Protein AF-A0A0F0CLV4-F1 (afdb_monomer)

Mean predicted aligned error: 12.07 Å

Secondary structure (DSSP, 8-state):
--------------HHHHHHHHHHHHHHHHHHHHHHHHHHH--HHHHHHHHHHHHHHHHHHHHHHHHHHTT--TT----------

InterPro domains:
  IPR018638 Domain of unknown function DUF2061, membrane [PF09834] (20-70)

pLDDT: mean 79.19, std 15.59, range [43.19, 95.5]

Solvent-accessible surface area (backbone atoms only — not comparable to full-atom values): 5229 Å² total; per-residue (Å²): 141,81,86,80,78,78,77,70,78,81,72,77,72,54,72,66,58,57,50,52,52,54,50,53,52,50,52,52,54,40,51,52,45,23,49,56,38,25,74,72,68,72,37,64,69,59,13,52,54,50,26,54,51,52,53,54,50,49,51,53,51,50,54,51,48,53,56,52,49,72,72,51,75,79,86,68,76,82,76,73,82,82,78,85,125

Sequence (85 aa):
MIFLGLKGKIEMEHPKRSFFKALSWRVVGLIITIITIYLYSKKIKDALAVGLISDLIKFGIYYFHERAWNKVDFGREKKEPEYNI

Radius of gyration: 21.59 Å; Cα contacts (8 Å, |Δi|>4): 24; chains: 1; bounding box: 52×39×56 Å

Structure (mmCIF, N/CA/C/O backbone):
data_AF-A0A0F0CLV4-F1
#
_entry.id   AF-A0A0F0CLV4-F1
#
loop_
_atom_site.group_PDB
_atom_site.id
_atom_site.type_symbol
_atom_site.label_atom_id
_atom_site.label_alt_id
_atom_site.label_comp_id
_atom_site.label_asym_id
_atom_site.label_entity_id
_atom_site.label_seq_id
_atom_site.pdbx_PDB_ins_code
_atom_site.Cartn_x
_atom_site.Cartn_y
_atom_site.Cartn_z
_atom_site.occupancy
_atom_site.B_iso_or_equiv
_atom_site.auth_seq_id
_atom_site.auth_comp_id
_atom_site.auth_asym_id
_atom_site.auth_atom_id
_atom_site.pdbx_PDB_model_num
ATOM 1 N N . MET A 1 1 ? 8.814 24.004 -42.165 1.00 47.00 1 MET A N 1
ATOM 2 C CA . MET A 1 1 ? 9.865 24.544 -41.273 1.00 47.00 1 MET A CA 1
ATOM 3 C C . MET A 1 1 ? 9.121 25.337 -40.205 1.00 47.00 1 MET A C 1
ATOM 5 O O . MET A 1 1 ? 8.543 26.353 -40.537 1.00 47.00 1 MET A O 1
ATOM 9 N N . ILE A 1 2 ? 8.854 24.816 -39.010 1.00 43.84 2 ILE A N 1
ATOM 10 C CA . ILE A 1 2 ? 9.793 24.756 -37.884 1.00 43.84 2 ILE A CA 1
ATOM 11 C C . ILE A 1 2 ? 9.265 23.707 -36.890 1.00 43.84 2 ILE A C 1
ATOM 13 O O . ILE A 1 2 ? 8.167 23.834 -36.357 1.00 43.84 2 ILE A O 1
ATOM 17 N N . PHE A 1 3 ? 10.060 22.662 -36.668 1.00 49.91 3 PHE A N 1
ATOM 18 C CA . PHE A 1 3 ? 9.894 21.693 -35.590 1.00 49.91 3 PHE A CA 1
ATOM 19 C C . PHE A 1 3 ? 10.456 22.365 -34.328 1.00 49.91 3 PHE A C 1
ATOM 21 O O . PHE A 1 3 ? 11.671 22.504 -34.183 1.00 49.91 3 PHE A O 1
ATOM 28 N N . LEU A 1 4 ? 9.588 22.884 -33.459 1.00 57.03 4 LEU A N 1
ATOM 29 C CA . LEU A 1 4 ? 9.996 23.437 -32.167 1.00 57.03 4 LEU A CA 1
ATOM 30 C C . LEU A 1 4 ? 10.424 22.271 -31.275 1.00 57.03 4 LEU A C 1
ATOM 32 O O . LEU A 1 4 ? 9.599 21.527 -30.748 1.00 57.03 4 LEU A O 1
ATOM 36 N N . GLY A 1 5 ? 11.740 22.096 -31.164 1.00 52.91 5 GLY A N 1
ATOM 37 C CA . GLY A 1 5 ? 12.372 21.140 -30.274 1.00 52.91 5 GLY A CA 1
ATOM 38 C C . GLY A 1 5 ? 12.001 21.427 -28.825 1.00 52.91 5 GLY A C 1
ATOM 39 O O . GLY A 1 5 ? 12.638 22.239 -28.155 1.00 52.91 5 GLY A O 1
ATOM 40 N N . LEU A 1 6 ? 11.006 20.702 -28.317 1.00 56.56 6 LEU A N 1
ATOM 41 C CA . LEU A 1 6 ? 10.886 20.442 -26.891 1.00 56.56 6 LEU A CA 1
ATOM 42 C C . LEU A 1 6 ? 12.062 19.546 -26.504 1.00 56.56 6 LEU A C 1
ATOM 44 O O . LEU A 1 6 ? 11.981 18.320 -26.511 1.00 56.56 6 LEU A O 1
ATOM 48 N N . LYS A 1 7 ? 13.189 20.187 -26.188 1.00 47.56 7 LYS A N 1
ATOM 49 C CA . LYS A 1 7 ? 14.300 19.592 -25.450 1.00 47.56 7 LYS A CA 1
ATOM 50 C C . LYS A 1 7 ? 13.765 19.269 -24.055 1.00 47.56 7 LYS A C 1
ATOM 52 O O . LYS A 1 7 ? 13.923 20.056 -23.124 1.00 47.56 7 LYS A O 1
ATOM 57 N N . GLY A 1 8 ? 13.038 18.158 -23.944 1.00 50.12 8 GLY A N 1
ATOM 58 C CA . GLY A 1 8 ? 12.578 17.626 -22.674 1.00 50.12 8 GLY A CA 1
ATOM 59 C C . GLY A 1 8 ? 13.797 17.478 -21.779 1.00 50.12 8 GLY A C 1
ATOM 60 O O . GLY A 1 8 ? 14.699 16.696 -22.079 1.00 50.12 8 GLY A O 1
ATOM 61 N N . LYS A 1 9 ? 13.870 18.283 -20.717 1.00 43.19 9 LYS A N 1
ATOM 62 C CA . LYS A 1 9 ? 14.798 18.016 -19.626 1.00 43.19 9 LYS A CA 1
ATOM 63 C C . LYS A 1 9 ? 14.469 16.608 -19.151 1.00 43.19 9 LYS A C 1
ATOM 65 O O . LYS A 1 9 ? 13.403 16.392 -18.582 1.00 43.19 9 LYS A O 1
ATOM 70 N N . ILE A 1 10 ? 15.365 15.659 -19.396 1.00 54.88 10 ILE A N 1
ATOM 71 C CA . ILE A 1 10 ? 15.357 14.404 -18.656 1.00 54.88 10 ILE A CA 1
ATOM 72 C C . ILE A 1 10 ? 15.811 14.795 -17.250 1.00 54.88 10 ILE A C 1
ATOM 74 O O . ILE A 1 10 ? 16.998 14.781 -16.932 1.00 54.88 10 ILE A O 1
ATOM 78 N N . GLU A 1 11 ? 14.875 15.292 -16.441 1.00 53.84 11 GLU A N 1
ATOM 79 C CA . GLU A 1 11 ? 15.102 15.457 -15.015 1.00 53.84 11 GLU A CA 1
ATOM 80 C C . GLU A 1 11 ? 15.275 14.049 -14.462 1.00 53.84 11 GLU A C 1
ATOM 82 O O . GLU A 1 11 ? 14.314 13.300 -14.304 1.00 53.84 11 GLU A O 1
ATOM 87 N N . MET A 1 12 ? 16.528 13.655 -14.242 1.00 50.28 12 MET A N 1
ATOM 88 C CA . MET A 1 12 ? 16.829 12.433 -13.517 1.00 50.28 12 MET A CA 1
ATOM 89 C C . MET A 1 12 ? 16.317 12.623 -12.091 1.00 50.28 12 MET A C 1
ATOM 91 O O . MET A 1 12 ? 16.986 13.225 -11.248 1.00 50.28 12 MET A O 1
ATOM 95 N N . GLU A 1 13 ? 15.088 12.174 -11.834 1.00 54.16 13 GLU A N 1
ATOM 96 C CA . GLU A 1 13 ? 14.538 12.150 -10.489 1.00 54.16 13 GLU A CA 1
ATOM 97 C C . GLU A 1 13 ? 15.495 11.338 -9.613 1.00 54.16 13 GLU A C 1
ATOM 99 O O . GLU A 1 13 ? 15.762 10.163 -9.863 1.00 54.16 13 GLU A O 1
ATOM 104 N N . HIS A 1 14 ? 16.060 11.976 -8.587 1.00 58.12 14 HIS A N 1
ATOM 105 C CA . HIS A 1 14 ? 16.942 11.284 -7.657 1.00 58.12 14 HIS A CA 1
ATOM 106 C C . HIS A 1 14 ? 16.169 10.080 -7.073 1.00 58.12 14 HIS A C 1
ATOM 108 O O . HIS A 1 14 ? 15.073 10.304 -6.555 1.00 58.12 14 HIS A O 1
ATOM 114 N N . PRO A 1 15 ? 16.712 8.841 -7.060 1.00 64.88 15 PRO A N 1
ATOM 115 C CA . PRO A 1 15 ? 15.982 7.617 -6.676 1.00 64.88 15 PRO A CA 1
ATOM 116 C C . PRO A 1 15 ? 15.224 7.709 -5.342 1.00 64.88 15 PRO A C 1
ATOM 118 O O . PRO A 1 15 ? 14.183 7.089 -5.135 1.00 64.88 15 PRO A O 1
ATOM 121 N N . LYS A 1 16 ? 15.733 8.551 -4.436 1.00 65.94 16 LYS A N 1
ATOM 122 C CA . LYS A 1 16 ? 15.130 8.879 -3.143 1.00 65.94 16 LYS A CA 1
ATOM 123 C C . LYS A 1 16 ? 13.759 9.556 -3.298 1.00 65.94 16 LYS A C 1
ATOM 125 O O . LYS A 1 16 ? 12.832 9.186 -2.592 1.00 65.94 16 LYS A O 1
ATOM 130 N N . ARG A 1 17 ? 13.595 10.507 -4.227 1.00 70.44 17 ARG A N 1
ATOM 131 C CA . ARG A 1 17 ? 12.326 11.224 -4.464 1.00 70.44 17 ARG A CA 1
ATOM 132 C C . ARG A 1 17 ? 11.241 10.294 -5.001 1.00 70.44 17 ARG A C 1
ATOM 134 O O . ARG A 1 17 ? 10.123 10.322 -4.490 1.00 70.44 17 ARG A O 1
ATOM 141 N N . SER A 1 18 ? 11.575 9.433 -5.960 1.00 73.94 18 SER A N 1
ATOM 142 C CA . SER A 1 18 ? 10.618 8.475 -6.523 1.00 73.94 18 SER A CA 1
ATOM 143 C C . SER A 1 18 ? 10.199 7.418 -5.488 1.00 73.94 18 SER A C 1
ATOM 145 O O . SER A 1 18 ? 9.024 7.060 -5.433 1.00 73.94 18 SER A O 1
ATOM 147 N N . PHE A 1 19 ? 11.100 7.010 -4.583 1.00 76.94 19 PHE A N 1
ATOM 148 C CA . PHE A 1 19 ? 10.753 6.164 -3.434 1.00 76.94 19 PHE A CA 1
ATOM 149 C C . PHE A 1 19 ? 9.763 6.847 -2.478 1.00 76.94 19 PHE A C 1
ATOM 151 O O . PHE A 1 19 ? 8.737 6.259 -2.141 1.00 76.94 19 PHE A O 1
ATOM 158 N N . PHE A 1 20 ? 10.015 8.100 -2.078 1.00 81.94 20 PHE A N 1
ATOM 159 C CA . PHE A 1 20 ? 9.087 8.836 -1.207 1.00 81.94 20 PHE A CA 1
ATOM 160 C C . PHE A 1 20 ? 7.722 9.052 -1.860 1.00 81.94 20 PHE A C 1
ATOM 162 O O . PHE A 1 20 ? 6.699 8.937 -1.189 1.00 81.94 20 PHE A O 1
ATOM 169 N N . LYS A 1 21 ? 7.687 9.316 -3.170 1.00 77.94 21 LYS A N 1
ATOM 170 C CA . LYS A 1 21 ? 6.439 9.440 -3.931 1.00 77.94 21 LYS A CA 1
ATOM 171 C C . LYS A 1 21 ? 5.657 8.123 -3.940 1.00 77.94 21 LYS A C 1
ATOM 173 O O . LYS A 1 21 ? 4.459 8.125 -3.667 1.00 77.94 21 LYS A O 1
ATOM 178 N N . ALA A 1 22 ? 6.336 7.001 -4.186 1.00 79.69 22 ALA A N 1
ATOM 179 C CA . ALA A 1 22 ? 5.727 5.674 -4.146 1.00 79.69 22 ALA A CA 1
ATOM 180 C C . ALA A 1 22 ? 5.204 5.327 -2.743 1.00 79.69 22 ALA A C 1
ATOM 182 O O . ALA A 1 22 ? 4.077 4.855 -2.605 1.00 79.69 22 ALA A O 1
ATOM 183 N N . LEU A 1 23 ? 5.981 5.620 -1.697 1.00 84.94 23 LEU A N 1
ATOM 184 C CA . LEU A 1 23 ? 5.574 5.402 -0.311 1.00 84.94 23 LEU A CA 1
ATOM 185 C C . LEU A 1 23 ? 4.371 6.274 0.071 1.00 84.94 23 LEU A C 1
ATOM 187 O O . LEU A 1 23 ? 3.423 5.783 0.676 1.00 84.94 23 LEU A O 1
ATOM 191 N N . SER A 1 24 ? 4.369 7.546 -0.333 1.00 86.25 24 SER A N 1
ATOM 192 C CA . SER A 1 24 ? 3.250 8.463 -0.099 1.00 86.25 24 SER A CA 1
ATOM 193 C C . SER A 1 24 ? 1.961 7.938 -0.734 1.00 86.25 24 SER A C 1
ATOM 195 O O . SER A 1 24 ? 0.924 7.881 -0.073 1.00 86.25 24 SER A O 1
ATOM 197 N N . TRP A 1 25 ? 2.038 7.439 -1.971 1.00 86.06 25 TRP A N 1
ATOM 198 C CA . TRP A 1 25 ? 0.890 6.832 -2.643 1.00 86.06 25 TRP A CA 1
ATOM 199 C C . TRP A 1 25 ? 0.369 5.577 -1.926 1.00 86.06 25 TRP A C 1
ATOM 201 O O . TRP A 1 25 ? -0.843 5.383 -1.810 1.00 86.06 25 TRP A O 1
ATOM 211 N N . ARG A 1 26 ? 1.267 4.748 -1.378 1.00 86.06 26 ARG A N 1
ATOM 212 C CA . ARG A 1 26 ? 0.892 3.555 -0.599 1.00 86.06 26 ARG A CA 1
ATOM 213 C C . ARG A 1 26 ? 0.154 3.905 0.687 1.00 86.06 26 ARG A C 1
ATOM 215 O O . ARG A 1 26 ? -0.879 3.306 0.973 1.00 86.06 26 ARG A O 1
ATOM 222 N N . VAL A 1 27 ? 0.628 4.914 1.416 1.00 88.94 27 VAL A N 1
ATOM 223 C CA . VAL A 1 27 ? -0.027 5.384 2.645 1.00 88.94 27 VAL A CA 1
ATOM 224 C C . VAL A 1 27 ? -1.437 5.896 2.347 1.00 88.94 27 VAL A C 1
ATOM 226 O O . VAL A 1 27 ? -2.379 5.528 3.045 1.00 88.94 27 VAL A O 1
ATOM 229 N N . VAL A 1 28 ? -1.611 6.672 1.273 1.00 92.75 28 VAL A N 1
ATOM 230 C CA . VAL A 1 28 ? -2.933 7.164 0.855 1.00 92.75 28 VAL A CA 1
ATOM 231 C C . VAL A 1 28 ? -3.883 6.005 0.533 1.00 92.75 28 VAL A C 1
ATOM 233 O O . VAL A 1 28 ? -5.003 5.974 1.041 1.00 92.75 28 VAL A O 1
ATOM 236 N N . GLY A 1 29 ? -3.439 5.015 -0.248 1.00 89.62 29 GLY A N 1
ATOM 237 C CA . GLY A 1 29 ? -4.261 3.847 -0.589 1.00 89.62 29 GLY A CA 1
ATOM 238 C C . GLY A 1 29 ? -4.669 3.007 0.629 1.00 89.62 29 GLY A C 1
ATOM 239 O O . GLY A 1 29 ? -5.815 2.551 0.722 1.00 89.62 29 GLY A O 1
ATOM 240 N N . LEU A 1 30 ? -3.761 2.842 1.591 1.00 92.75 30 LEU A N 1
ATOM 241 C CA . LEU A 1 30 ? -4.029 2.141 2.846 1.00 92.75 30 LEU A CA 1
ATOM 242 C C . LEU A 1 30 ? -5.055 2.898 3.701 1.00 92.75 30 LEU A C 1
ATOM 244 O O . LEU A 1 30 ? -6.008 2.287 4.186 1.00 92.75 30 LEU A O 1
ATOM 248 N N . ILE A 1 31 ? -4.922 4.224 3.820 1.00 94.31 31 ILE A N 1
ATOM 249 C CA . ILE A 1 31 ? -5.877 5.074 4.548 1.00 94.31 31 ILE A CA 1
ATOM 250 C C . ILE A 1 31 ? -7.271 4.979 3.926 1.00 94.31 31 ILE A C 1
ATOM 252 O O . ILE A 1 31 ? -8.237 4.741 4.647 1.00 94.31 31 ILE A O 1
ATOM 256 N N . ILE A 1 32 ? -7.381 5.105 2.599 1.00 94.12 32 ILE A N 1
ATOM 257 C CA . ILE A 1 32 ? -8.667 4.996 1.895 1.00 94.12 32 ILE A CA 1
ATOM 258 C C . ILE A 1 32 ? -9.323 3.647 2.199 1.00 94.12 32 ILE A C 1
ATOM 260 O O . ILE A 1 32 ? -10.491 3.604 2.570 1.00 94.12 32 ILE A O 1
ATOM 264 N N . THR A 1 33 ? -8.561 2.554 2.124 1.00 93.69 33 THR A N 1
ATOM 265 C CA . THR A 1 33 ? -9.081 1.202 2.378 1.00 93.69 33 THR A CA 1
ATOM 266 C C . THR A 1 33 ? -9.589 1.050 3.814 1.00 93.69 33 THR A C 1
ATOM 268 O O . THR A 1 33 ? -10.697 0.556 4.028 1.00 93.69 33 THR A O 1
ATOM 271 N N . ILE A 1 34 ? -8.815 1.514 4.802 1.00 94.12 34 ILE A N 1
ATOM 272 C CA . ILE A 1 34 ? -9.221 1.491 6.214 1.00 94.12 34 ILE A CA 1
ATOM 273 C C . ILE A 1 34 ? -10.494 2.313 6.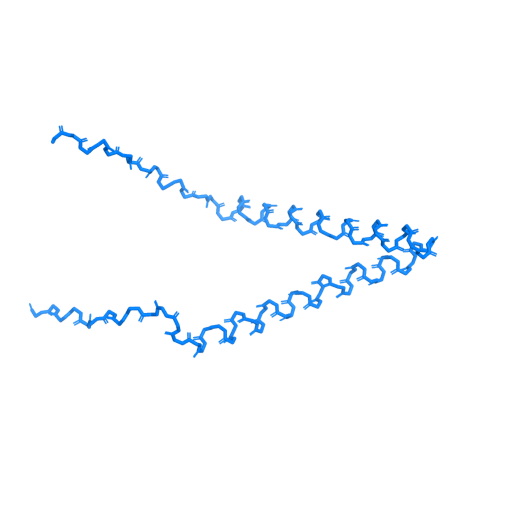412 1.00 94.12 34 ILE A C 1
ATOM 275 O O . ILE A 1 34 ? -11.424 1.837 7.058 1.00 94.12 34 ILE A O 1
ATOM 279 N N . ILE A 1 35 ? -10.571 3.517 5.840 1.00 95.50 35 ILE A N 1
ATOM 280 C CA . ILE A 1 35 ? -11.757 4.373 5.948 1.00 95.50 35 ILE A CA 1
ATOM 281 C C . ILE A 1 35 ? -12.971 3.676 5.329 1.00 95.50 35 ILE A C 1
ATOM 283 O O . ILE A 1 35 ? -14.005 3.583 5.984 1.00 95.50 35 ILE A O 1
ATOM 287 N N . THR A 1 36 ? -12.857 3.133 4.114 1.00 95.31 36 THR A N 1
ATOM 288 C CA . THR A 1 36 ? -13.956 2.428 3.438 1.00 95.31 36 THR A CA 1
ATOM 289 C C . THR A 1 36 ? -14.484 1.265 4.277 1.00 95.31 36 THR A C 1
ATOM 291 O O . THR A 1 36 ? -15.694 1.140 4.469 1.00 95.31 36 THR A O 1
ATOM 294 N N . ILE A 1 37 ? -13.595 0.440 4.833 1.00 94.44 37 ILE A N 1
ATOM 295 C CA . ILE A 1 37 ? -14.003 -0.715 5.643 1.00 94.44 37 ILE A CA 1
ATOM 296 C C . ILE A 1 37 ? -14.557 -0.277 6.991 1.00 94.44 37 ILE A C 1
ATOM 298 O O . ILE A 1 37 ? -15.540 -0.845 7.462 1.00 94.44 37 ILE A O 1
ATOM 302 N N . TYR A 1 38 ? -13.975 0.749 7.605 1.00 94.12 38 TYR A N 1
ATOM 303 C CA . TYR A 1 38 ? -14.489 1.297 8.850 1.00 94.12 38 TYR A CA 1
ATOM 304 C C . TYR A 1 38 ? -15.890 1.889 8.670 1.00 94.12 38 TYR A C 1
ATOM 306 O O . TYR A 1 38 ? -16.757 1.675 9.515 1.00 94.12 38 TYR A O 1
ATOM 314 N N . LEU A 1 39 ? -16.153 2.584 7.561 1.00 95.44 39 LEU A N 1
ATOM 315 C CA . LEU A 1 39 ? -17.480 3.118 7.262 1.00 95.44 39 LEU A CA 1
ATOM 316 C C . LEU A 1 39 ? -18.535 2.011 7.156 1.00 95.44 39 LEU A C 1
ATOM 318 O O . LEU A 1 39 ? -19.655 2.219 7.624 1.00 95.44 39 LEU A O 1
ATOM 322 N N . TYR A 1 40 ? -18.160 0.850 6.612 1.00 94.19 40 TYR A N 1
ATOM 323 C CA . TYR A 1 40 ? -19.035 -0.311 6.453 1.00 94.19 40 TYR A CA 1
ATOM 324 C C . TYR A 1 40 ? -19.194 -1.138 7.741 1.00 94.19 40 TYR A C 1
ATOM 326 O O . TYR A 1 40 ? -20.308 -1.361 8.203 1.00 94.19 40 TYR A O 1
ATOM 334 N N . SER A 1 41 ? -18.088 -1.577 8.350 1.00 92.50 41 SER A N 1
ATOM 335 C CA . SER A 1 41 ? -18.090 -2.489 9.507 1.00 92.50 41 SER A CA 1
ATOM 336 C C . SER A 1 41 ? -18.284 -1.763 10.848 1.00 92.50 41 SER A C 1
ATOM 338 O O . SER A 1 41 ? -18.668 -2.376 11.842 1.00 92.50 41 SER A O 1
ATOM 340 N N . LYS A 1 42 ? -17.979 -0.456 10.918 1.00 93.06 42 LYS A N 1
ATOM 341 C CA . LYS A 1 42 ? -17.878 0.348 12.159 1.00 93.06 42 LYS A CA 1
ATOM 342 C C . LYS A 1 42 ? -16.880 -0.194 13.193 1.00 93.06 42 LYS A C 1
ATOM 344 O O . LYS A 1 42 ? -16.772 0.340 14.294 1.00 93.06 42 LYS A O 1
ATOM 349 N N . LYS A 1 43 ? -16.102 -1.222 12.842 1.00 93.12 43 LYS A N 1
ATOM 350 C CA . LYS A 1 43 ? -15.069 -1.836 13.680 1.00 93.12 43 LYS A CA 1
ATOM 351 C C . LYS A 1 43 ? -13.688 -1.482 13.151 1.00 93.12 43 LYS A C 1
ATOM 353 O O . LYS A 1 43 ? -13.302 -1.881 12.055 1.00 93.12 43 LYS A O 1
ATOM 358 N N . ILE A 1 44 ? -12.911 -0.770 13.965 1.00 93.12 44 ILE A N 1
ATOM 359 C CA . ILE A 1 44 ? -11.555 -0.344 13.588 1.00 93.12 44 ILE A CA 1
ATOM 360 C C . ILE A 1 44 ? -10.577 -1.521 13.452 1.00 93.12 44 ILE A C 1
ATOM 362 O O . ILE A 1 44 ? -9.683 -1.482 12.612 1.00 93.12 44 ILE A O 1
ATOM 366 N N . LYS A 1 45 ? -10.774 -2.589 14.240 1.00 92.88 45 LYS A N 1
ATOM 367 C CA . LYS A 1 45 ? -9.931 -3.795 14.199 1.00 92.88 45 LYS A CA 1
ATOM 368 C C . LYS A 1 45 ? -9.989 -4.473 12.828 1.00 92.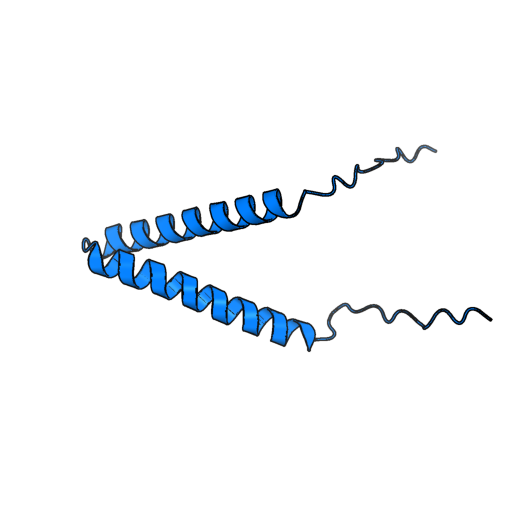88 45 LYS A C 1
ATOM 370 O O . LYS A 1 45 ? -8.945 -4.767 12.256 1.00 92.88 45 LYS A O 1
ATOM 375 N N . ASP A 1 46 ? -11.193 -4.639 12.285 1.00 91.50 46 ASP A N 1
ATOM 376 C CA . ASP A 1 46 ? -11.403 -5.262 10.974 1.00 91.50 46 ASP A CA 1
ATOM 377 C C . ASP A 1 46 ? -10.825 -4.386 9.857 1.00 91.50 46 ASP A C 1
ATOM 379 O O . ASP A 1 46 ? -10.140 -4.879 8.964 1.00 91.50 46 ASP A O 1
ATOM 383 N N . ALA A 1 47 ? -11.043 -3.070 9.938 1.00 92.69 47 ALA A N 1
ATOM 384 C CA . ALA A 1 47 ? -10.527 -2.118 8.963 1.00 92.69 47 ALA A CA 1
ATOM 385 C C . ALA A 1 47 ? -8.994 -2.133 8.877 1.00 92.69 47 ALA A C 1
ATOM 387 O O . ALA A 1 47 ? -8.441 -2.181 7.779 1.00 92.69 47 ALA A O 1
ATOM 388 N N . LEU A 1 48 ? -8.311 -2.150 10.025 1.00 92.44 48 LEU A N 1
ATOM 389 C CA . LEU A 1 48 ? -6.851 -2.242 10.090 1.00 92.44 48 LEU A CA 1
ATOM 390 C C . LEU A 1 48 ? -6.333 -3.584 9.566 1.00 92.44 48 LEU A C 1
ATOM 392 O O . LEU A 1 48 ? -5.401 -3.602 8.762 1.00 92.44 48 LEU A O 1
ATOM 396 N N . ALA A 1 49 ? -6.945 -4.693 9.991 1.00 93.56 49 ALA A N 1
ATOM 397 C CA . ALA A 1 49 ? -6.540 -6.028 9.565 1.00 93.56 49 ALA A 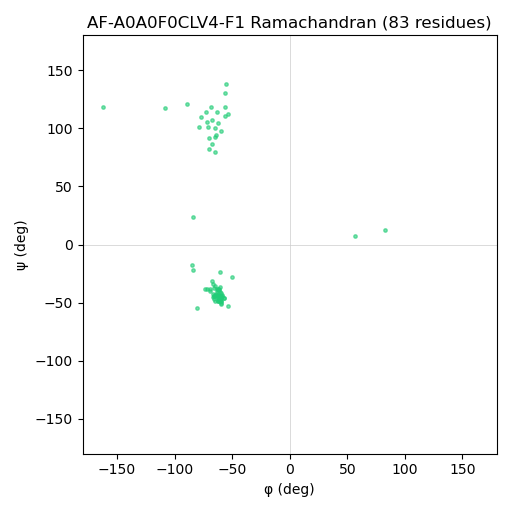CA 1
ATOM 398 C C . ALA A 1 49 ? -6.650 -6.179 8.042 1.00 93.56 49 ALA A C 1
ATOM 400 O O . ALA A 1 49 ? -5.684 -6.560 7.382 1.00 93.56 49 ALA A O 1
ATOM 401 N N . VAL A 1 50 ? -7.798 -5.811 7.468 1.00 93.31 50 VAL A N 1
ATOM 402 C CA . VAL A 1 50 ? -8.008 -5.921 6.022 1.00 93.31 50 VAL A CA 1
ATOM 403 C C . VAL A 1 50 ? -7.154 -4.912 5.258 1.00 93.31 50 VAL A C 1
ATOM 405 O O . VAL A 1 50 ? -6.582 -5.274 4.233 1.00 93.31 50 VAL A O 1
ATOM 408 N N . GLY A 1 51 ? -7.006 -3.679 5.752 1.00 92.38 51 GLY A N 1
ATOM 409 C CA . GLY A 1 51 ? -6.142 -2.671 5.138 1.00 92.38 51 GLY A CA 1
ATOM 410 C C . GLY A 1 51 ? -4.714 -3.184 4.939 1.00 92.38 51 GLY A C 1
ATOM 411 O O . GLY A 1 51 ? -4.221 -3.193 3.809 1.00 92.38 51 GLY A O 1
ATOM 412 N N . LEU A 1 52 ? -4.097 -3.702 6.006 1.00 90.75 52 LEU A N 1
ATOM 413 C CA . LEU A 1 52 ? -2.734 -4.247 5.983 1.00 90.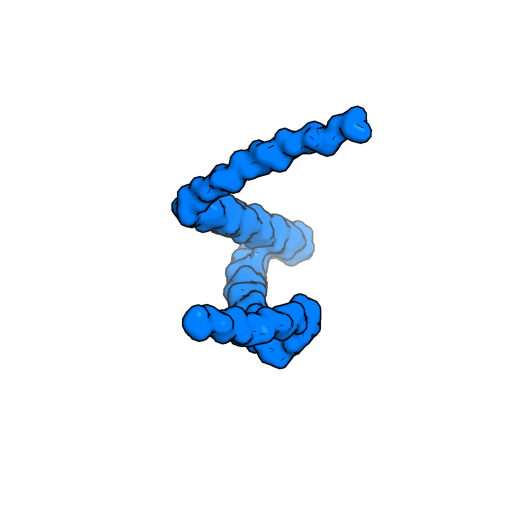75 52 LEU A CA 1
ATOM 414 C C . LEU A 1 52 ? -2.611 -5.497 5.104 1.00 90.75 52 LEU A C 1
ATOM 416 O O . LEU A 1 52 ? -1.725 -5.565 4.251 1.00 90.75 52 LEU A O 1
ATOM 420 N N . ILE A 1 53 ? -3.515 -6.469 5.269 1.00 94.50 53 ILE A N 1
ATOM 421 C CA . ILE A 1 53 ? -3.510 -7.702 4.467 1.00 94.50 53 ILE A CA 1
ATOM 422 C C . ILE A 1 53 ? -3.665 -7.371 2.979 1.00 94.50 53 ILE A C 1
ATOM 424 O O . ILE A 1 53 ? -2.962 -7.932 2.141 1.00 94.50 53 ILE A O 1
ATOM 428 N N . SER A 1 54 ? -4.541 -6.424 2.636 1.00 90.94 54 SER A N 1
ATOM 429 C CA . SER A 1 54 ? -4.772 -6.039 1.245 1.00 90.94 54 SER A CA 1
ATOM 430 C C . SER A 1 54 ? -3.541 -5.409 0.594 1.00 90.94 54 SER A C 1
ATOM 432 O O . SER A 1 54 ? -3.318 -5.624 -0.597 1.00 90.94 54 SER A O 1
ATOM 434 N N . ASP A 1 55 ? -2.743 -4.637 1.339 1.00 90.19 55 ASP A N 1
ATOM 435 C CA . ASP A 1 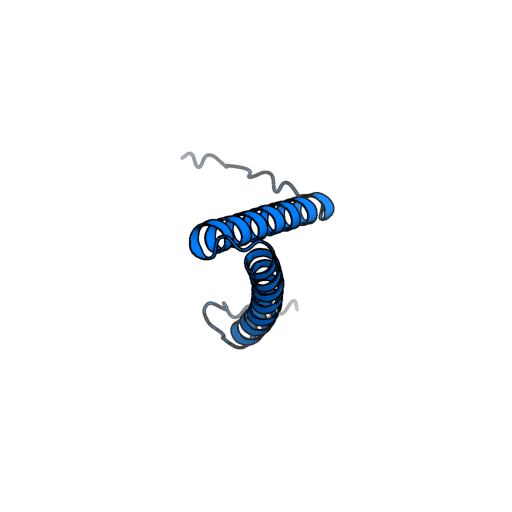55 ? -1.543 -4.007 0.787 1.00 90.19 55 ASP A CA 1
ATOM 436 C C . ASP A 1 55 ? -0.429 -5.046 0.580 1.00 90.19 55 ASP A C 1
ATOM 438 O O . ASP A 1 55 ? 0.209 -5.061 -0.475 1.00 90.19 55 ASP A O 1
ATOM 442 N N . LEU A 1 56 ? -0.286 -6.006 1.506 1.00 91.44 56 LEU A N 1
ATOM 443 C CA . LEU A 1 56 ? 0.621 -7.154 1.357 1.00 91.44 56 LEU A CA 1
ATOM 444 C C . LEU A 1 56 ? 0.254 -8.041 0.161 1.00 91.44 56 LEU A C 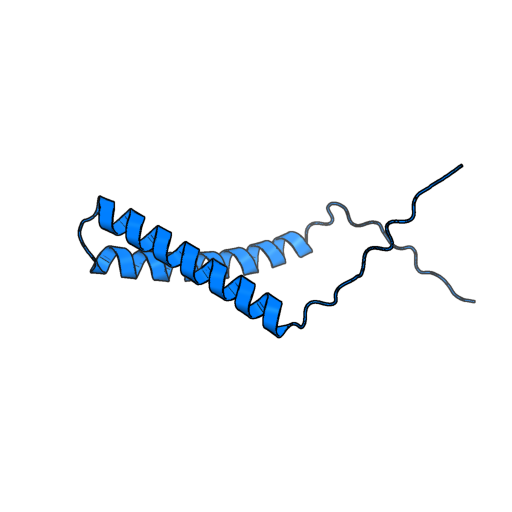1
ATOM 446 O O . LEU A 1 56 ? 1.124 -8.395 -0.637 1.00 91.44 56 LEU A O 1
ATOM 450 N N . ILE A 1 57 ? -1.031 -8.365 -0.010 1.00 94.06 57 ILE A N 1
ATOM 451 C CA . ILE A 1 57 ? -1.506 -9.149 -1.159 1.00 94.06 57 ILE A CA 1
ATOM 452 C C . ILE A 1 57 ? -1.189 -8.420 -2.467 1.00 94.06 57 ILE A C 1
ATOM 454 O O . ILE A 1 57 ? -0.672 -9.037 -3.396 1.00 94.06 57 ILE A O 1
ATOM 458 N N . LYS A 1 58 ? -1.438 -7.105 -2.546 1.00 86.88 58 LYS A N 1
ATOM 459 C CA . LYS A 1 58 ? -1.108 -6.306 -3.738 1.00 86.88 58 LYS A CA 1
ATOM 460 C C . LYS A 1 58 ? 0.387 -6.306 -4.032 1.00 86.88 58 LYS A C 1
ATOM 462 O O . LYS A 1 58 ? 0.755 -6.365 -5.199 1.00 86.88 58 LYS A O 1
ATOM 467 N N . PHE A 1 59 ? 1.246 -6.259 -3.012 1.00 88.44 59 PHE A N 1
ATOM 468 C CA . PHE A 1 59 ? 2.691 -6.419 -3.198 1.00 88.4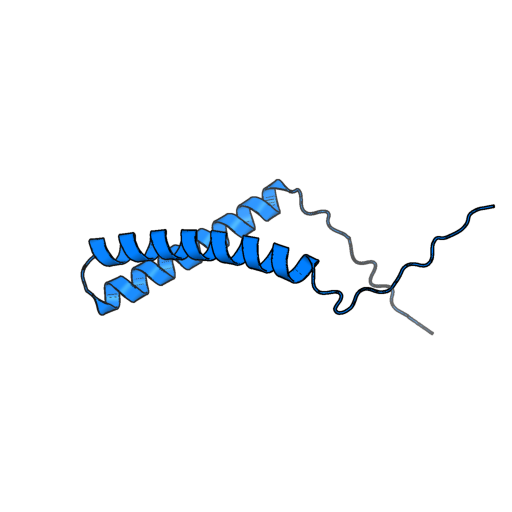4 59 PHE A CA 1
ATOM 469 C C . PHE A 1 59 ? 3.041 -7.774 -3.822 1.00 88.44 59 PHE A C 1
ATOM 471 O O . PHE A 1 59 ? 3.762 -7.810 -4.818 1.00 88.44 59 PHE A O 1
ATOM 478 N N . GLY A 1 60 ? 2.489 -8.868 -3.288 1.00 90.94 60 GLY A N 1
ATOM 479 C CA . GLY A 1 60 ? 2.689 -10.207 -3.843 1.00 90.94 60 GLY A CA 1
ATOM 480 C C . GLY A 1 60 ? 2.193 -10.318 -5.286 1.00 90.94 60 GLY A C 1
ATOM 481 O O . GLY A 1 60 ? 2.946 -10.714 -6.173 1.00 90.94 60 GLY A O 1
ATOM 482 N N . ILE A 1 61 ? 0.951 -9.900 -5.546 1.00 93.56 61 ILE A N 1
ATOM 483 C CA . ILE A 1 61 ? 0.354 -9.908 -6.889 1.00 93.56 61 ILE A CA 1
ATOM 484 C C . ILE A 1 61 ? 1.173 -9.058 -7.854 1.00 93.56 61 ILE A C 1
ATOM 486 O O . ILE A 1 61 ? 1.417 -9.509 -8.965 1.00 93.56 61 ILE A O 1
ATOM 490 N N . TYR A 1 62 ? 1.620 -7.865 -7.455 1.00 87.69 62 TYR A N 1
ATOM 491 C CA . TYR A 1 62 ? 2.429 -7.003 -8.314 1.00 87.69 62 TYR A CA 1
ATOM 492 C C . TYR A 1 62 ? 3.739 -7.687 -8.723 1.00 87.69 62 TYR A C 1
ATOM 494 O O . TYR A 1 62 ? 4.080 -7.690 -9.903 1.00 87.69 62 TYR A O 1
ATOM 502 N N . TYR A 1 63 ? 4.429 -8.339 -7.783 1.00 88.00 63 TYR A N 1
ATOM 503 C CA . TYR A 1 63 ? 5.636 -9.109 -8.087 1.00 88.00 63 TYR A CA 1
ATOM 504 C C . TYR A 1 63 ? 5.364 -10.244 -9.088 1.00 88.00 63 TYR A C 1
ATOM 506 O O . TYR A 1 63 ? 6.067 -10.382 -10.092 1.00 88.00 63 TYR A O 1
ATOM 514 N N . PHE A 1 64 ? 4.318 -11.045 -8.854 1.00 90.56 64 PHE A N 1
ATOM 515 C CA . PHE A 1 64 ? 3.949 -12.121 -9.777 1.00 90.56 64 PHE A CA 1
ATOM 516 C C . PHE A 1 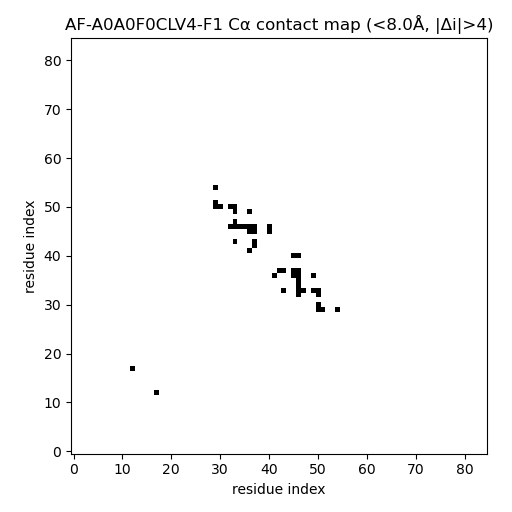64 ? 3.486 -11.590 -11.134 1.00 90.56 64 PHE A C 1
ATOM 518 O O . PHE A 1 64 ? 3.822 -12.182 -12.157 1.00 90.56 64 PHE A O 1
ATOM 525 N N . HIS A 1 65 ? 2.765 -10.472 -11.154 1.00 90.44 65 HIS A N 1
ATOM 526 C CA . HIS A 1 65 ? 2.323 -9.797 -12.365 1.00 90.44 65 HIS A CA 1
ATOM 527 C C . HIS A 1 65 ? 3.521 -9.333 -13.192 1.00 90.44 65 HIS A C 1
ATOM 529 O O . HIS A 1 65 ? 3.594 -9.650 -14.372 1.00 90.44 65 HIS A O 1
ATOM 535 N N . GLU A 1 66 ? 4.504 -8.671 -12.580 1.00 88.06 66 GLU A N 1
ATOM 536 C CA . GLU A 1 66 ? 5.732 -8.255 -13.264 1.00 88.06 66 GLU A CA 1
ATOM 537 C C . GLU A 1 66 ? 6.523 -9.464 -13.792 1.00 88.06 66 GLU A C 1
ATOM 539 O O . GLU A 1 66 ? 7.037 -9.456 -14.914 1.00 88.06 66 GLU A O 1
ATOM 544 N N . ARG A 1 67 ? 6.577 -10.562 -13.025 1.00 87.31 67 ARG A N 1
ATOM 545 C CA . ARG A 1 67 ? 7.250 -11.791 -13.462 1.00 87.31 67 ARG A CA 1
ATOM 546 C C . ARG A 1 67 ? 6.516 -12.492 -14.603 1.00 87.31 67 ARG A C 1
ATOM 548 O O . ARG A 1 67 ? 7.180 -13.025 -15.492 1.00 87.31 67 ARG A O 1
ATOM 555 N N . ALA A 1 68 ? 5.187 -12.507 -14.582 1.00 88.88 68 ALA A N 1
ATOM 556 C CA . ALA A 1 68 ? 4.363 -13.026 -15.665 1.00 88.88 68 ALA A CA 1
ATOM 557 C C . ALA A 1 68 ? 4.503 -12.148 -16.915 1.00 88.88 68 ALA A C 1
ATOM 559 O O . ALA A 1 68 ? 4.753 -12.674 -17.995 1.00 88.88 68 ALA A O 1
ATOM 560 N N . TRP A 1 69 ? 4.459 -10.824 -16.752 1.00 84.56 69 TRP A N 1
ATOM 561 C CA . TRP A 1 69 ? 4.607 -9.852 -17.833 1.00 84.56 69 TRP A CA 1
ATOM 562 C C . TRP A 1 69 ? 5.961 -9.970 -18.534 1.00 84.56 69 TRP A C 1
ATOM 564 O O . TRP A 1 69 ? 6.022 -9.988 -19.755 1.00 84.56 69 TRP A O 1
ATOM 574 N N . ASN A 1 70 ? 7.047 -10.183 -17.787 1.00 81.00 70 ASN A N 1
ATOM 575 C CA . ASN A 1 70 ? 8.374 -10.404 -18.368 1.00 81.00 70 ASN A CA 1
ATOM 576 C C . ASN A 1 70 ? 8.471 -11.643 -19.278 1.00 81.00 70 ASN A C 1
ATOM 578 O O . ASN A 1 70 ? 9.366 -11.693 -20.127 1.00 81.00 70 ASN A O 1
ATOM 582 N N . LYS A 1 71 ? 7.584 -12.633 -19.108 1.00 79.75 71 LYS A N 1
ATOM 583 C CA . LYS A 1 71 ? 7.508 -13.823 -19.971 1.00 79.75 71 LYS A CA 1
ATOM 584 C C . LYS A 1 71 ? 6.664 -13.596 -21.226 1.00 79.75 71 LYS A C 1
ATOM 586 O O . LYS A 1 71 ? 6.758 -14.388 -22.156 1.00 79.75 71 LYS A O 1
ATOM 591 N N . VAL A 1 72 ? 5.837 -12.556 -21.245 1.00 83.38 72 VAL A N 1
ATOM 592 C CA . VAL A 1 72 ? 4.986 -12.217 -22.382 1.00 83.38 72 VAL A CA 1
ATOM 593 C C . VAL A 1 72 ? 5.775 -11.293 -23.308 1.00 83.38 72 VAL A C 1
ATOM 595 O O . VAL A 1 72 ? 6.207 -10.219 -22.907 1.00 83.38 72 VAL A O 1
ATOM 598 N N . ASP A 1 73 ? 5.964 -11.704 -24.560 1.00 68.62 73 ASP A N 1
ATOM 599 C CA . ASP A 1 73 ? 6.764 -10.968 -25.557 1.00 68.62 73 ASP A CA 1
ATOM 600 C C . ASP A 1 73 ? 5.980 -9.849 -26.270 1.00 68.62 73 ASP A C 1
ATOM 602 O O . ASP A 1 73 ? 6.280 -9.442 -27.392 1.00 68.62 73 ASP A O 1
ATOM 606 N N . PHE A 1 74 ? 4.924 -9.354 -25.628 1.00 70.44 74 PHE A N 1
ATOM 607 C CA . PHE A 1 74 ? 4.012 -8.396 -26.232 1.00 70.44 74 PHE A CA 1
ATOM 608 C C . PHE A 1 74 ? 4.686 -7.021 -26.347 1.00 70.44 74 PHE A C 1
ATOM 610 O O . PHE A 1 74 ? 4.991 -6.384 -25.341 1.00 70.44 74 PHE A O 1
ATOM 617 N N . GLY A 1 75 ? 4.928 -6.571 -27.583 1.00 67.50 75 GLY A N 1
ATOM 618 C CA . GLY A 1 75 ? 5.521 -5.261 -27.879 1.00 67.50 75 GLY A CA 1
ATOM 619 C C . GLY A 1 75 ? 7.050 -5.189 -27.791 1.00 67.50 75 GLY A C 1
ATOM 620 O O . GLY A 1 75 ? 7.594 -4.087 -27.809 1.00 67.50 75 GLY A O 1
ATOM 621 N N . ARG A 1 76 ? 7.767 -6.320 -27.702 1.00 65.44 76 ARG 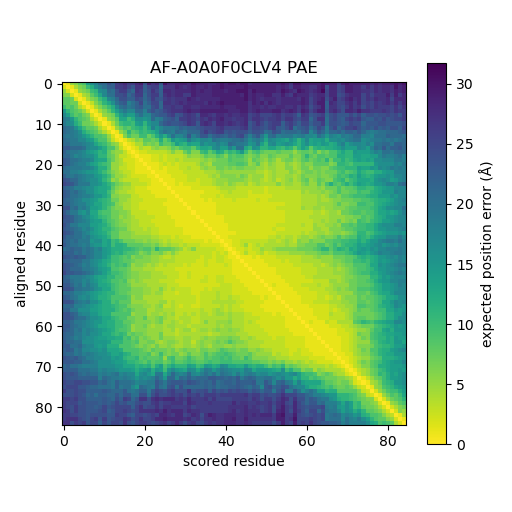A N 1
ATOM 622 C CA . ARG A 1 76 ? 9.234 -6.310 -27.808 1.00 65.44 76 ARG A CA 1
ATOM 623 C C . ARG A 1 76 ? 9.660 -6.152 -29.272 1.00 65.44 76 ARG A C 1
ATOM 625 O O . ARG A 1 76 ? 9.524 -7.080 -30.065 1.00 65.44 76 ARG A O 1
ATOM 632 N N . GLU A 1 77 ? 10.216 -4.994 -29.627 1.00 66.94 77 GLU A N 1
ATOM 633 C CA . GLU A 1 77 ? 10.996 -4.851 -30.859 1.00 66.94 77 GLU A CA 1
ATOM 634 C C . GLU A 1 77 ? 12.291 -5.656 -30.699 1.00 66.94 77 GLU A C 1
ATOM 636 O O . GLU A 1 77 ? 13.092 -5.404 -29.793 1.00 66.94 77 GLU A O 1
ATOM 641 N N . LYS A 1 78 ? 12.490 -6.663 -31.555 1.00 63.38 78 LYS A N 1
ATOM 642 C CA . LYS A 1 78 ? 13.770 -7.369 -31.643 1.00 63.38 78 LYS A CA 1
ATOM 643 C C . LYS A 1 78 ? 14.823 -6.351 -32.074 1.00 63.38 78 LYS A C 1
ATOM 645 O O . LYS A 1 78 ? 14.865 -5.979 -33.240 1.00 63.38 78 LYS A O 1
ATOM 650 N N . LYS A 1 79 ? 15.674 -5.900 -31.151 1.00 63.66 79 LYS A N 1
ATOM 651 C CA . LYS A 1 79 ? 16.915 -5.231 -31.539 1.00 63.66 79 LYS A CA 1
ATOM 652 C C . LYS A 1 79 ? 17.794 -6.280 -32.204 1.00 63.66 79 LYS A C 1
ATOM 654 O O . LYS A 1 79 ? 18.270 -7.196 -31.534 1.00 63.66 79 LYS A O 1
ATOM 659 N N . GLU A 1 80 ? 17.931 -6.184 -33.521 1.00 69.81 80 GLU A N 1
ATOM 660 C CA . GLU A 1 80 ? 18.939 -6.939 -34.256 1.00 69.81 80 GLU A CA 1
ATOM 661 C C . GLU A 1 80 ? 20.313 -6.633 -33.638 1.00 69.81 80 GLU A C 1
ATOM 663 O O . GLU A 1 80 ? 20.557 -5.488 -33.241 1.00 69.81 80 GLU A O 1
ATOM 668 N N . PRO A 1 81 ? 21.189 -7.636 -33.459 1.00 70.44 81 PRO A N 1
ATOM 669 C CA . PRO A 1 81 ? 22.511 -7.389 -32.908 1.00 70.44 81 PRO A CA 1
ATOM 670 C C . PRO A 1 81 ? 23.265 -6.471 -33.872 1.00 70.44 81 PRO A C 1
ATOM 672 O O . PRO A 1 81 ? 23.553 -6.864 -34.998 1.00 70.44 81 PRO A O 1
ATOM 675 N N . GLU A 1 82 ? 23.561 -5.249 -33.434 1.00 71.19 82 GLU A N 1
ATOM 676 C CA . GLU A 1 82 ? 24.423 -4.312 -34.152 1.00 71.19 82 GLU A CA 1
ATOM 677 C C . GLU A 1 82 ? 25.831 -4.922 -34.187 1.00 71.19 82 GLU A C 1
ATOM 679 O O . GLU A 1 82 ? 26.604 -4.836 -33.230 1.00 71.19 82 GLU A O 1
ATOM 684 N N . TYR A 1 83 ? 26.121 -5.660 -35.259 1.00 72.56 83 TYR A N 1
ATOM 685 C CA . TYR A 1 83 ? 27.440 -6.212 -35.528 1.00 72.56 83 TYR A CA 1
ATOM 686 C C . TYR A 1 83 ? 28.366 -5.049 -35.893 1.00 72.56 83 TYR A C 1
ATOM 688 O O . TYR A 1 83 ? 28.476 -4.650 -37.047 1.00 72.56 83 TYR A O 1
ATOM 696 N N . ASN A 1 84 ? 29.036 -4.481 -34.894 1.00 71.25 84 ASN A N 1
ATOM 697 C CA . ASN A 1 84 ? 30.211 -3.657 -35.151 1.00 71.25 84 ASN A CA 1
ATOM 698 C C . ASN A 1 84 ? 31.355 -4.586 -35.574 1.00 71.25 84 ASN A C 1
ATOM 700 O O . ASN A 1 84 ? 31.893 -5.321 -34.743 1.00 71.25 84 ASN A O 1
ATOM 704 N N . ILE A 1 85 ? 31.661 -4.570 -36.875 1.00 64.19 85 ILE A N 1
ATOM 705 C CA . ILE A 1 85 ? 32.875 -5.134 -37.483 1.00 64.19 85 ILE A CA 1
ATOM 706 C C . ILE A 1 85 ? 33.926 -4.027 -37.531 1.00 64.19 85 ILE A C 1
ATOM 708 O O . ILE A 1 85 ? 33.556 -2.906 -37.952 1.00 64.19 85 ILE A O 1
#

Foldseek 3Di:
DDDPDPPPPPPPDDVVNVVVVVVVVLVVQLVVQLVVVCVVVVDSVVSNVCSVVVSVVVVVVVVVVVVVVVVDCPPDDPPDPPPDD

Organism: NCBI:txid1609969